Protein AF-K1UNX3-F1 (afdb_monomer)

Mean predicted aligned error: 9.43 Å

pLDDT: mean 84.85, std 17.64, range [31.11, 98.81]

Nearest PDB structures (foldseek):
  7ocq-assembly1_A  TM=3.294E-01  e=2.735E+00  Acinetobacter baumannii ATCC 19606 = CIP 70.34 = JCM 6841
  8t10-assembly1_D  TM=2.610E-01  e=7.889E+00  Rattus norvegicus

InterPro domains:
  IPR011990 Tetratricopeptide-like helical domain superfamily [SSF48452] (15-128)
  IPR012944 RagB/SusD domain [PF07980] (13-128)

Organism: NCBI:txid408170

Radius of gyration: 19.61 Å; Cα contacts (8 Å, |Δi|>4): 91; chains: 1; bounding box: 56×31×45 Å

Secondary structure (DSSP, 8-state):
-------S--TTSSSTTTT---SS---TTS----TT--TT--S-TT---PPPPSS-HHHHHHHHHHHHHHH----HHHHHHHHHHHHT-TTT-PPPHHHHT-SS--HHHHHHHHHHHHHHHTTTTT---

Solvent-accessible surface area (backbone atoms only — not comparable to full-atom values): 8469 Å² total; per-residue (Å²): 136,83,86,81,87,67,37,38,72,38,88,86,47,99,58,32,63,80,35,49,88,50,75,100,66,84,48,93,79,78,63,82,82,66,78,95,63,54,91,88,63,75,87,43,96,87,70,66,94,76,82,80,72,89,77,53,69,63,57,54,37,49,50,49,34,50,49,40,61,71,72,49,96,62,60,69,66,65,38,49,48,39,51,30,57,57,31,52,31,89,92,64,62,42,80,44,58,55,79,75,79,43,78,86,67,50,72,67,56,48,48,51,52,50,53,50,49,51,54,61,76,48,55,94,58,80,83,76,133

Structure (mmCIF, N/CA/C/O backbone):
data_AF-K1UNX3-F1
#
_entry.id   AF-K1UNX3-F1
#
loop_
_atom_site.group_PDB
_atom_site.id
_atom_site.type_symbol
_atom_site.label_atom_id
_atom_site.label_alt_id
_atom_site.label_comp_id
_atom_site.label_asym_id
_atom_site.label_entity_id
_atom_site.label_seq_id
_atom_site.pdbx_PDB_ins_code
_atom_site.Cartn_x
_atom_site.Cartn_y
_atom_site.Cartn_z
_atom_site.occupancy
_atom_site.B_iso_or_equiv
_atom_site.auth_seq_id
_atom_site.auth_comp_id
_atom_site.auth_asym_id
_atom_site.auth_atom_id
_atom_site.pdbx_PDB_model_num
ATOM 1 N N . MET A 1 1 ? 37.174 6.211 -0.436 1.00 38.25 1 MET A N 1
ATOM 2 C CA . MET A 1 1 ? 36.657 5.065 -1.210 1.00 38.25 1 MET A CA 1
ATOM 3 C C . MET A 1 1 ? 36.709 5.483 -2.674 1.00 38.25 1 MET A C 1
ATOM 5 O O . MET A 1 1 ? 36.066 6.463 -3.020 1.00 38.25 1 MET A O 1
ATOM 9 N N . LEU A 1 2 ? 37.606 4.891 -3.469 1.00 31.11 2 LEU A N 1
ATOM 10 C CA . LEU A 1 2 ? 37.847 5.291 -4.861 1.00 31.11 2 LEU A CA 1
ATOM 11 C C . LEU A 1 2 ? 36.915 4.490 -5.776 1.00 31.11 2 LEU A C 1
ATOM 13 O O . LEU A 1 2 ? 36.903 3.264 -5.727 1.00 31.11 2 LEU A O 1
ATOM 17 N N . TRP A 1 3 ? 36.121 5.200 -6.568 1.00 41.12 3 TRP A N 1
ATOM 18 C CA . TRP A 1 3 ? 35.217 4.648 -7.575 1.00 41.12 3 TRP A CA 1
ATOM 19 C C . TRP A 1 3 ? 36.025 3.971 -8.698 1.00 41.12 3 TRP A C 1
ATOM 21 O O . TRP A 1 3 ? 36.951 4.579 -9.232 1.00 41.12 3 TRP A O 1
ATOM 31 N N . ASN A 1 4 ? 35.715 2.713 -9.037 1.00 44.12 4 ASN A N 1
ATOM 32 C CA . ASN A 1 4 ? 36.520 1.870 -9.941 1.00 44.12 4 ASN A CA 1
ATOM 33 C C . ASN A 1 4 ? 35.925 1.684 -11.354 1.00 44.12 4 ASN A C 1
ATOM 35 O O . ASN A 1 4 ? 36.433 0.869 -12.122 1.00 44.12 4 ASN A O 1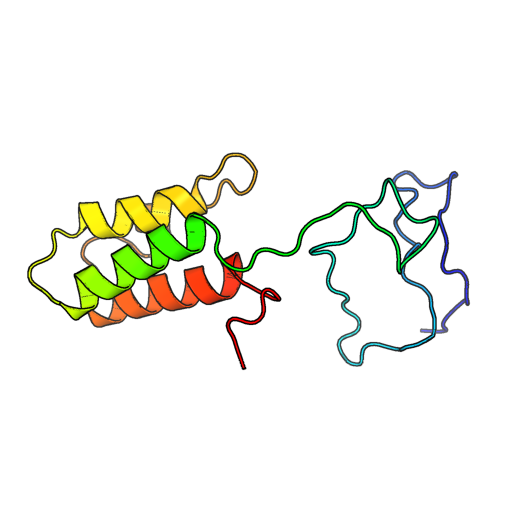
ATOM 39 N N . GLY A 1 5 ? 34.867 2.419 -11.705 1.00 45.25 5 GLY A N 1
ATOM 40 C CA . GLY A 1 5 ? 34.369 2.527 -13.080 1.00 45.25 5 GLY A CA 1
ATOM 41 C C . GLY A 1 5 ? 33.827 1.258 -13.735 1.00 45.25 5 GLY A C 1
ATOM 42 O O . GLY A 1 5 ? 33.623 1.263 -14.945 1.00 45.25 5 GLY A O 1
ATOM 43 N N . LYS A 1 6 ? 33.567 0.185 -12.982 1.00 48.44 6 LYS A N 1
ATOM 44 C CA . LYS A 1 6 ? 32.956 -1.035 -13.526 1.00 48.44 6 LYS A CA 1
ATOM 45 C C . LYS A 1 6 ? 31.507 -1.160 -13.073 1.00 48.44 6 LYS A C 1
ATOM 47 O O . LYS A 1 6 ? 31.198 -1.926 -12.169 1.00 48.44 6 LYS A O 1
ATOM 52 N N . GLY A 1 7 ? 30.639 -0.382 -13.713 1.00 55.53 7 GLY A N 1
ATOM 53 C CA . GLY A 1 7 ? 29.240 -0.770 -13.853 1.00 55.53 7 GLY A CA 1
ATOM 54 C C . GLY A 1 7 ? 29.127 -1.916 -14.864 1.00 55.53 7 GLY A C 1
ATOM 55 O O . GLY A 1 7 ? 29.778 -1.856 -15.907 1.00 55.53 7 GLY A O 1
ATOM 56 N N . GLY A 1 8 ? 28.355 -2.961 -14.566 1.00 53.84 8 GLY A N 1
ATOM 57 C 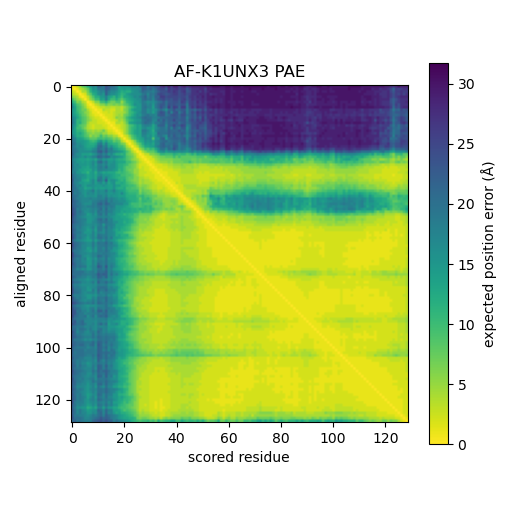CA . GLY A 1 8 ? 28.094 -4.076 -15.486 1.00 53.84 8 GLY A CA 1
ATOM 58 C C . GLY A 1 8 ? 27.751 -5.400 -14.797 1.00 53.84 8 GLY A C 1
ATOM 59 O O . GLY A 1 8 ? 27.942 -5.556 -13.592 1.00 53.84 8 GLY A O 1
ATOM 60 N N . ILE A 1 9 ? 27.232 -6.355 -15.577 1.00 56.81 9 ILE A N 1
ATOM 61 C CA . ILE A 1 9 ? 26.947 -7.724 -15.122 1.00 56.81 9 ILE A CA 1
ATOM 62 C C . ILE A 1 9 ? 28.277 -8.469 -14.936 1.00 56.81 9 ILE A C 1
ATOM 64 O O . ILE A 1 9 ? 29.054 -8.600 -15.882 1.00 56.81 9 ILE A O 1
ATOM 68 N N . ASP A 1 10 ? 28.530 -8.972 -13.728 1.00 65.50 10 ASP A N 1
ATOM 69 C CA . ASP A 1 10 ? 29.684 -9.817 -13.410 1.00 65.50 10 ASP A CA 1
ATOM 70 C C . ASP A 1 10 ? 29.261 -11.287 -13.399 1.00 65.50 10 ASP A C 1
ATOM 72 O O . ASP A 1 10 ? 28.860 -11.836 -12.376 1.00 65.50 10 ASP A O 1
ATOM 76 N N . THR A 1 11 ? 29.378 -11.959 -14.541 1.00 70.44 11 THR A N 1
ATOM 77 C CA . THR A 1 11 ? 28.987 -13.371 -14.686 1.00 70.44 11 THR A CA 1
ATOM 78 C C . THR A 1 11 ? 29.841 -14.346 -13.866 1.00 70.44 11 THR A C 1
ATOM 80 O O . THR A 1 11 ? 29.577 -15.546 -13.895 1.00 70.44 11 THR A O 1
ATOM 83 N N . SER A 1 12 ? 30.877 -13.866 -13.169 1.00 67.62 12 SER A N 1
ATOM 84 C CA . SER A 1 12 ? 31.722 -14.670 -12.280 1.00 67.62 12 SER A CA 1
ATOM 85 C C . SER A 1 12 ? 31.351 -14.547 -10.796 1.00 67.62 12 SER A C 1
ATOM 87 O O . SER A 1 12 ? 31.841 -15.328 -9.979 1.00 67.62 12 SER A O 1
ATOM 89 N N . ALA A 1 13 ? 30.468 -13.607 -10.438 1.00 67.50 13 ALA A N 1
ATOM 90 C CA . ALA A 1 13 ? 29.998 -13.405 -9.072 1.00 67.50 13 ALA A CA 1
ATOM 91 C C . ALA A 1 13 ? 28.802 -14.311 -8.731 1.00 67.50 13 ALA A C 1
ATOM 93 O O . ALA A 1 13 ? 27.989 -14.660 -9.584 1.00 67.50 13 ALA A O 1
ATOM 94 N N . SER A 1 14 ? 28.649 -14.640 -7.444 1.00 72.75 14 SER A N 1
ATOM 95 C CA . SER A 1 14 ? 27.489 -15.389 -6.932 1.00 72.75 14 SER A CA 1
ATOM 96 C C . SER A 1 14 ? 26.159 -14.662 -7.158 1.00 72.75 14 SER A C 1
ATOM 98 O O . SER A 1 14 ? 25.128 -15.307 -7.325 1.00 72.75 14 SER A O 1
ATOM 100 N N . ASN A 1 15 ? 26.190 -13.326 -7.196 1.00 65.25 15 ASN A N 1
ATOM 101 C CA . ASN A 1 15 ? 25.118 -12.493 -7.723 1.00 65.25 15 ASN A CA 1
ATOM 102 C C . ASN A 1 15 ? 25.675 -11.653 -8.886 1.00 65.25 15 ASN A C 1
ATOM 104 O O . ASN A 1 15 ? 26.359 -10.655 -8.635 1.00 65.25 15 ASN A O 1
ATOM 108 N N . PRO A 1 16 ? 25.370 -12.012 -10.143 1.00 62.28 16 PRO A N 1
ATOM 109 C CA . PRO A 1 16 ? 25.947 -11.352 -11.306 1.00 62.28 16 PRO A CA 1
ATOM 110 C C . PRO A 1 16 ? 25.443 -9.920 -11.514 1.00 62.28 16 PRO A C 1
ATOM 112 O O . PRO A 1 16 ? 26.017 -9.175 -12.305 1.00 62.28 16 PRO A O 1
ATOM 115 N N . TYR A 1 17 ? 24.421 -9.498 -10.765 1.00 60.94 17 TYR A N 1
ATOM 116 C CA . TYR A 1 17 ? 23.852 -8.155 -10.835 1.00 60.94 17 TYR A CA 1
ATOM 117 C C . TYR A 1 17 ? 24.444 -7.172 -9.813 1.00 60.94 17 TYR A C 1
ATOM 119 O O . TYR A 1 17 ? 24.088 -5.994 -9.821 1.00 60.94 17 TYR A O 1
ATOM 127 N N . ALA A 1 18 ? 25.366 -7.616 -8.948 1.00 61.53 18 ALA A N 1
ATOM 128 C CA . ALA A 1 18 ? 25.891 -6.814 -7.837 1.00 61.53 18 ALA A CA 1
ATOM 129 C C . ALA A 1 18 ? 26.559 -5.490 -8.266 1.00 61.53 18 ALA A C 1
ATOM 131 O O . ALA A 1 18 ? 26.579 -4.536 -7.492 1.00 61.53 18 ALA A O 1
ATOM 132 N N . ASN A 1 19 ? 27.068 -5.418 -9.500 1.00 56.75 19 ASN A N 1
ATOM 133 C CA . ASN A 1 19 ? 27.795 -4.262 -10.033 1.00 56.75 19 ASN A CA 1
ATOM 134 C C . ASN A 1 19 ? 27.049 -3.544 -11.172 1.00 56.75 19 ASN A C 1
ATOM 136 O O . ASN A 1 19 ? 27.614 -2.667 -11.816 1.00 56.75 19 ASN A O 1
ATOM 140 N N . VAL A 1 20 ? 25.784 -3.878 -11.450 1.00 55.81 20 VAL A N 1
ATOM 141 C CA . VAL A 1 20 ? 25.057 -3.361 -12.630 1.00 55.81 20 VAL A CA 1
ATOM 142 C C . VAL A 1 20 ? 24.762 -1.855 -12.541 1.00 55.81 20 VAL A C 1
ATOM 144 O O . VAL A 1 20 ? 24.624 -1.191 -13.563 1.00 55.81 20 VAL A O 1
ATOM 147 N N . TYR A 1 21 ? 24.785 -1.266 -11.344 1.00 54.59 21 TYR A N 1
ATOM 148 C CA . TYR A 1 21 ? 24.375 0.125 -11.099 1.00 54.59 21 TYR A CA 1
ATOM 149 C C . TYR A 1 21 ? 25.515 1.159 -11.106 1.00 54.59 21 TYR A C 1
ATOM 151 O O . TYR A 1 21 ? 25.564 2.056 -10.266 1.00 54.59 21 TYR A O 1
ATOM 159 N N . GLY A 1 22 ? 26.443 1.062 -12.062 1.00 52.78 22 GLY A N 1
ATOM 160 C CA . GLY A 1 22 ? 27.540 2.025 -12.224 1.00 52.78 22 GLY A CA 1
ATOM 161 C C . GLY A 1 22 ? 27.443 2.854 -13.508 1.00 52.78 22 GLY A C 1
ATOM 162 O O . GLY A 1 22 ? 28.137 2.533 -14.467 1.00 52.78 22 GLY A O 1
ATOM 163 N N . GLY A 1 23 ? 26.645 3.936 -13.535 1.00 51.38 23 GLY A N 1
ATOM 164 C CA . GLY A 1 23 ? 26.557 4.830 -14.706 1.00 51.38 23 GLY A CA 1
ATOM 165 C C . GLY A 1 23 ? 26.001 6.254 -14.477 1.00 51.38 23 GLY A C 1
ATOM 166 O O . GLY A 1 23 ? 24.849 6.432 -14.105 1.00 51.38 23 GLY A O 1
ATOM 167 N N . ALA A 1 24 ? 26.855 7.251 -14.766 1.00 45.72 24 ALA A N 1
ATOM 168 C CA . ALA A 1 24 ? 26.673 8.668 -15.167 1.00 45.72 24 ALA A CA 1
ATOM 169 C C . ALA A 1 24 ? 25.813 9.692 -14.384 1.00 45.72 24 ALA A C 1
ATOM 171 O O . ALA A 1 24 ? 25.982 10.885 -14.632 1.00 45.72 24 ALA A O 1
ATOM 172 N N . ALA A 1 25 ? 24.985 9.317 -13.413 1.00 51.50 25 ALA A N 1
ATOM 173 C CA . ALA A 1 25 ? 24.377 10.289 -12.495 1.00 51.50 25 ALA A CA 1
ATOM 174 C C . ALA A 1 25 ? 24.530 9.783 -11.065 1.00 51.50 25 ALA A C 1
ATOM 176 O O . ALA A 1 25 ? 23.830 8.862 -10.643 1.00 51.50 25 ALA A O 1
ATOM 177 N N . ALA A 1 26 ? 25.488 10.348 -10.326 1.00 53.97 26 ALA A N 1
ATOM 178 C CA . ALA A 1 26 ? 25.640 10.033 -8.915 1.00 53.97 26 ALA A CA 1
ATOM 179 C C . ALA A 1 26 ? 24.364 10.471 -8.188 1.00 53.97 26 ALA A C 1
ATOM 181 O O . ALA A 1 26 ? 24.099 11.664 -8.038 1.00 53.97 26 ALA A O 1
ATOM 182 N N . SER A 1 27 ? 23.562 9.502 -7.753 1.00 59.69 27 SER A N 1
ATOM 183 C CA . SER A 1 27 ? 22.504 9.768 -6.789 1.00 59.69 27 SER A CA 1
ATOM 184 C C . SER A 1 27 ? 23.171 10.274 -5.509 1.00 59.69 27 SER A C 1
ATOM 186 O O . SER A 1 27 ? 24.013 9.574 -4.944 1.00 59.69 27 SER A O 1
ATOM 188 N N . LEU A 1 28 ? 22.831 11.484 -5.047 1.00 62.41 28 LEU A N 1
ATOM 189 C CA . LEU A 1 28 ? 23.374 12.034 -3.793 1.00 62.41 28 LEU A CA 1
ATOM 190 C C . LEU A 1 28 ? 23.091 11.112 -2.600 1.00 62.41 28 LEU A C 1
ATOM 192 O O . LEU A 1 28 ? 23.868 11.075 -1.651 1.00 62.41 28 LEU A O 1
ATOM 196 N N . SER A 1 29 ? 21.996 10.352 -2.659 1.00 76.19 29 SER A N 1
ATOM 197 C CA . SER A 1 29 ? 21.621 9.388 -1.627 1.00 76.19 29 SER A CA 1
ATOM 198 C C . SER A 1 29 ? 22.352 8.053 -1.748 1.00 76.19 29 SER A C 1
ATOM 200 O O . SER A 1 29 ? 22.186 7.203 -0.879 1.00 76.19 29 SER A O 1
ATOM 202 N N . THR A 1 30 ? 23.145 7.837 -2.804 1.00 77.00 30 THR A N 1
ATOM 203 C CA . THR A 1 30 ? 23.822 6.568 -3.138 1.00 77.00 30 THR A CA 1
ATOM 204 C C . THR A 1 30 ? 22.890 5.370 -3.359 1.00 77.00 30 THR A C 1
ATOM 206 O O . THR A 1 30 ? 23.365 4.264 -3.601 1.00 77.00 30 THR A O 1
ATOM 209 N N . VAL A 1 31 ? 21.571 5.585 -3.331 1.00 77.38 31 VAL A N 1
ATOM 210 C CA . VAL A 1 31 ? 20.550 4.567 -3.595 1.00 77.38 31 VAL A CA 1
ATOM 211 C C . VAL A 1 31 ? 19.823 4.862 -4.904 1.00 77.38 31 VAL A C 1
ATOM 213 O O . VAL A 1 31 ? 19.659 6.023 -5.294 1.00 77.38 31 VAL A O 1
ATOM 216 N N . TYR A 1 32 ? 19.380 3.792 -5.561 1.00 79.69 32 TYR A N 1
ATOM 217 C CA . TYR A 1 32 ? 18.601 3.819 -6.796 1.00 79.69 32 TYR A CA 1
ATOM 218 C C . TYR A 1 32 ? 17.270 3.092 -6.591 1.00 79.69 32 TYR A C 1
ATOM 220 O O . TYR A 1 32 ? 17.146 2.224 -5.727 1.00 79.69 32 TYR A O 1
ATOM 228 N N . VAL A 1 33 ? 16.270 3.458 -7.390 1.00 85.88 33 VAL A N 1
ATOM 229 C CA . VAL A 1 33 ? 14.947 2.827 -7.372 1.00 85.88 33 VAL A CA 1
ATOM 230 C C . VAL A 1 33 ? 14.982 1.590 -8.265 1.00 85.88 33 VAL A C 1
ATOM 232 O O . VAL A 1 33 ? 15.280 1.697 -9.448 1.00 85.88 33 VAL A O 1
ATOM 235 N N . TYR A 1 34 ? 14.673 0.425 -7.694 1.00 85.62 34 TYR A N 1
ATOM 236 C CA . TYR A 1 34 ? 14.565 -0.844 -8.432 1.00 85.62 34 TYR A CA 1
ATOM 237 C C . TYR A 1 34 ? 13.142 -1.105 -8.960 1.00 85.62 34 TYR A C 1
ATOM 239 O O . TYR A 1 34 ? 12.901 -2.013 -9.747 1.00 85.62 34 TYR A O 1
ATOM 247 N N . LYS A 1 35 ? 12.163 -0.310 -8.521 1.00 88.38 35 LYS A N 1
ATOM 248 C CA . LYS A 1 35 ? 10.774 -0.407 -8.974 1.00 88.38 35 LYS A CA 1
ATOM 249 C C . LYS A 1 35 ? 10.671 -0.021 -10.453 1.00 88.38 35 LYS A C 1
ATOM 251 O O . LYS A 1 35 ? 11.293 0.954 -10.861 1.00 88.38 35 LYS A O 1
ATOM 256 N N . TYR A 1 36 ? 9.876 -0.776 -11.215 1.00 86.81 36 TYR A N 1
ATOM 257 C CA . TYR A 1 36 ? 9.737 -0.683 -12.681 1.00 86.81 36 TYR A CA 1
ATOM 258 C C . TYR A 1 36 ? 10.987 -1.061 -13.493 1.00 86.81 36 TYR A C 1
ATOM 260 O O . TYR A 1 36 ? 11.007 -0.858 -14.702 1.00 86.81 36 TYR A O 1
ATOM 268 N N . PHE A 1 37 ? 12.013 -1.637 -12.861 1.00 84.19 37 PHE A N 1
ATOM 269 C CA . PHE A 1 37 ? 13.150 -2.209 -13.574 1.00 84.19 37 PHE A CA 1
ATOM 270 C C . PHE A 1 37 ? 12.911 -3.694 -13.863 1.00 84.19 37 PHE A C 1
ATOM 272 O O . PHE A 1 37 ? 12.687 -4.473 -12.936 1.00 84.19 37 PHE A O 1
ATOM 279 N N . ASP A 1 38 ? 13.009 -4.085 -15.133 1.00 81.81 38 ASP A N 1
ATOM 280 C CA . ASP A 1 38 ? 13.023 -5.486 -15.549 1.00 81.81 38 ASP A CA 1
ATOM 281 C C . ASP A 1 38 ? 14.474 -5.936 -15.817 1.00 81.81 38 ASP A C 1
ATOM 283 O O . ASP A 1 38 ? 15.091 -5.494 -16.789 1.00 81.81 38 ASP A O 1
ATOM 287 N N . PRO A 1 39 ? 15.054 -6.820 -14.982 1.00 78.62 39 PRO A N 1
ATOM 288 C CA . PRO A 1 39 ? 16.414 -7.311 -15.188 1.00 78.62 39 PRO A CA 1
ATOM 289 C C . PRO A 1 39 ? 16.562 -8.229 -16.412 1.00 78.62 39 PRO A C 1
ATOM 291 O O . PRO A 1 39 ? 17.695 -8.519 -16.807 1.00 78.62 39 PRO A O 1
ATOM 294 N N . THR A 1 40 ? 15.460 -8.721 -16.986 1.00 81.56 40 THR A N 1
ATOM 295 C CA . THR A 1 40 ? 15.468 -9.626 -18.144 1.00 81.56 40 THR A CA 1
ATOM 296 C C . THR A 1 40 ? 15.449 -8.891 -19.483 1.00 81.56 40 THR A C 1
ATOM 298 O O . THR A 1 40 ? 15.939 -9.441 -20.470 1.00 81.56 40 THR A O 1
ATOM 301 N N . ASP A 1 41 ? 15.005 -7.630 -19.504 1.00 77.19 41 ASP A N 1
ATOM 302 C CA . ASP A 1 41 ? 15.023 -6.761 -20.683 1.00 77.19 41 ASP A CA 1
ATOM 303 C C . ASP A 1 41 ? 15.768 -5.449 -20.404 1.00 77.19 41 ASP A C 1
ATOM 305 O O . ASP A 1 41 ? 15.208 -4.415 -20.042 1.00 77.19 41 ASP A O 1
ATOM 309 N N . THR A 1 42 ? 17.087 -5.516 -20.584 1.00 79.31 42 THR A N 1
ATOM 310 C CA . THR A 1 42 ? 18.025 -4.401 -20.365 1.00 79.31 42 THR A CA 1
ATOM 311 C C . THR A 1 42 ? 18.584 -3.831 -21.669 1.00 79.31 42 THR A C 1
ATOM 313 O O . THR A 1 42 ? 19.502 -3.011 -21.656 1.00 79.31 42 THR A O 1
ATOM 316 N N . SER A 1 43 ? 18.056 -4.286 -22.809 1.00 77.75 43 SER A N 1
ATOM 317 C CA . SER A 1 43 ? 18.614 -3.997 -24.132 1.00 77.75 43 SER A CA 1
ATOM 318 C C . SER A 1 43 ? 18.301 -2.576 -24.614 1.00 77.75 43 SER A C 1
ATOM 320 O O . SER A 1 43 ? 19.134 -1.952 -25.277 1.00 77.75 43 SER A O 1
ATOM 322 N N . ASN A 1 44 ? 17.133 -2.046 -24.238 1.00 75.44 44 ASN A N 1
ATOM 323 C CA . ASN A 1 44 ? 16.687 -0.698 -24.558 1.00 75.44 44 ASN A CA 1
ATOM 324 C C . ASN A 1 44 ? 15.910 -0.091 -23.380 1.00 75.44 44 ASN A C 1
ATOM 326 O O . ASN A 1 44 ? 14.804 -0.509 -23.063 1.00 75.44 44 ASN A O 1
ATOM 330 N N . SER A 1 45 ? 16.454 0.956 -22.759 1.00 71.88 45 SER A N 1
ATOM 331 C CA . SER A 1 45 ? 15.811 1.636 -21.623 1.00 71.88 45 SER A CA 1
ATOM 332 C C . SER A 1 45 ? 14.556 2.442 -21.987 1.00 71.88 45 SER A C 1
ATOM 334 O O . SER A 1 45 ? 13.911 2.982 -21.093 1.00 71.88 45 SER A O 1
ATOM 336 N N . TRP A 1 46 ? 14.252 2.596 -23.277 1.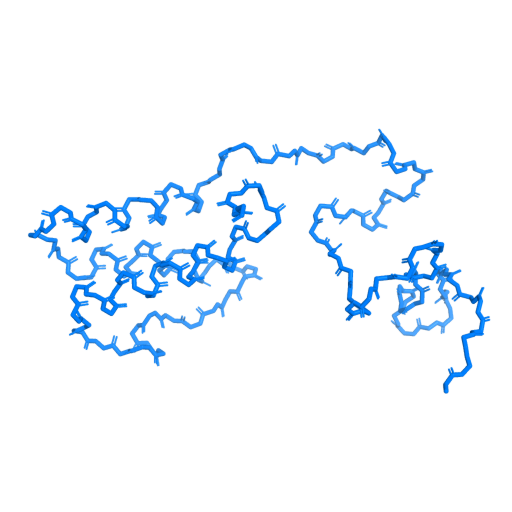00 71.31 46 TRP A N 1
ATOM 337 C CA .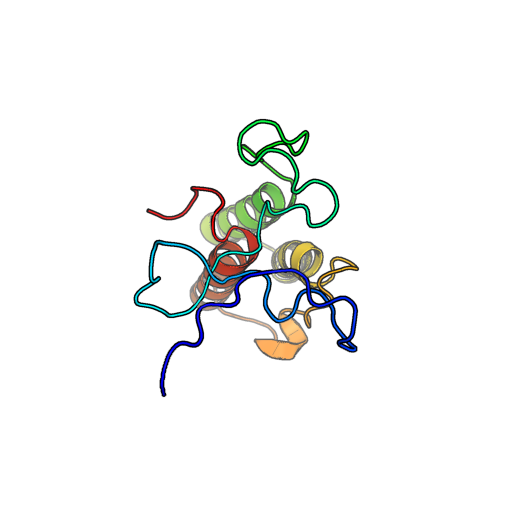 TRP A 1 46 ? 13.138 3.408 -23.783 1.00 71.31 46 TRP A CA 1
ATOM 338 C C . TRP A 1 46 ? 11.997 2.579 -24.372 1.00 71.31 46 TRP A C 1
ATOM 340 O O . TRP A 1 46 ? 10.981 3.149 -24.760 1.00 71.31 46 TRP A O 1
ATOM 350 N N . ASP A 1 47 ? 12.176 1.263 -24.466 1.00 75.19 47 ASP A N 1
ATOM 351 C CA . ASP A 1 47 ? 11.231 0.337 -25.084 1.00 75.19 47 ASP A CA 1
ATOM 352 C C . ASP A 1 47 ? 11.201 -0.943 -24.250 1.00 75.19 47 ASP A C 1
ATOM 354 O O . ASP A 1 47 ? 11.904 -1.906 -24.538 1.00 75.19 47 ASP A O 1
ATOM 358 N N . ASN A 1 48 ? 10.455 -0.884 -23.149 1.00 75.31 48 ASN A N 1
ATOM 359 C CA . ASN A 1 48 ? 10.212 -2.010 -22.259 1.00 75.31 48 ASN A CA 1
ATOM 360 C C . ASN A 1 48 ? 8.696 -2.242 -22.183 1.00 75.31 48 ASN A C 1
ATOM 362 O O . ASN A 1 48 ? 7.922 -1.285 -22.136 1.00 75.31 48 ASN A O 1
ATOM 366 N N . GLY A 1 49 ? 8.271 -3.507 -22.185 1.00 79.94 49 GLY A N 1
ATOM 367 C CA . GLY A 1 49 ? 6.853 -3.888 -22.199 1.00 79.94 49 GLY A CA 1
ATOM 368 C C . GLY A 1 49 ? 6.111 -3.720 -20.867 1.00 79.94 49 GLY A C 1
ATOM 369 O O . GLY A 1 49 ? 4.933 -4.063 -20.795 1.00 79.94 49 GLY A O 1
ATOM 370 N N . GLN A 1 50 ? 6.777 -3.249 -19.810 1.00 84.88 50 GLN A N 1
ATOM 371 C CA . GLN A 1 50 ? 6.176 -3.056 -18.495 1.00 84.88 50 GLN A CA 1
ATOM 372 C C . GLN A 1 50 ? 5.262 -1.820 -18.462 1.00 84.88 50 GLN A C 1
ATOM 374 O O . GLN A 1 50 ? 5.707 -0.686 -18.645 1.00 84.88 50 GLN A O 1
ATOM 379 N N . ASP A 1 51 ? 3.992 -2.038 -18.124 1.00 88.38 51 ASP A N 1
ATOM 380 C CA . ASP A 1 51 ? 3.026 -0.963 -17.907 1.00 88.38 51 ASP A CA 1
ATOM 381 C C . ASP A 1 51 ? 3.309 -0.159 -16.627 1.00 88.38 51 ASP A C 1
ATOM 383 O O . ASP A 1 51 ? 3.789 -0.674 -15.610 1.00 88.38 51 ASP A O 1
ATOM 387 N N . PHE A 1 52 ? 2.921 1.119 -16.649 1.00 88.50 52 PHE A N 1
ATOM 388 C CA . PHE A 1 52 ? 2.882 1.961 -15.458 1.00 88.50 52 PHE A CA 1
ATOM 389 C C . PHE A 1 52 ? 1.471 1.990 -14.865 1.00 88.50 52 PHE A C 1
ATOM 391 O O . PHE A 1 52 ? 0.492 2.290 -15.552 1.00 88.50 52 PHE A O 1
ATOM 398 N N . TYR A 1 53 ? 1.358 1.714 -13.567 1.00 91.69 53 TYR A N 1
ATOM 399 C CA . TYR A 1 53 ? 0.070 1.726 -12.881 1.00 91.69 53 TYR A CA 1
ATOM 400 C C . TYR A 1 53 ? -0.428 3.157 -12.673 1.00 91.69 53 TYR A C 1
ATOM 402 O O . TYR A 1 53 ? 0.221 3.956 -12.006 1.00 91.69 53 TYR A O 1
ATOM 410 N N . VAL A 1 54 ? -1.611 3.464 -13.209 1.00 93.56 54 VAL A N 1
ATOM 411 C CA . VAL A 1 54 ? -2.347 4.693 -12.860 1.00 93.56 54 VAL A CA 1
ATOM 412 C C . VAL A 1 54 ? -3.210 4.466 -11.620 1.00 93.56 54 VAL A C 1
ATOM 414 O O . VAL A 1 54 ? -3.291 5.331 -10.760 1.00 93.56 54 VAL A O 1
ATOM 417 N N . VAL A 1 55 ? -3.844 3.294 -11.534 1.00 95.44 55 VAL A N 1
ATOM 418 C CA . VAL A 1 55 ? -4.580 2.811 -10.361 1.00 95.44 55 VAL A CA 1
ATOM 419 C C . VAL A 1 55 ? -4.305 1.323 -10.237 1.00 95.44 55 VAL A C 1
ATOM 421 O O . VAL A 1 55 ? -4.347 0.592 -11.230 1.00 95.44 55 VAL A O 1
ATOM 424 N N . ARG A 1 56 ? -4.066 0.855 -9.015 1.00 96.50 56 ARG A N 1
ATOM 425 C CA . ARG A 1 56 ? -3.935 -0.575 -8.720 1.00 96.50 56 ARG A CA 1
ATOM 426 C C . ARG A 1 56 ? -4.652 -0.936 -7.434 1.00 96.50 56 ARG A C 1
ATOM 428 O O . ARG A 1 56 ? -4.891 -0.093 -6.576 1.00 96.50 56 ARG A O 1
ATOM 435 N N . TYR A 1 57 ? -4.987 -2.211 -7.290 1.00 97.94 57 TYR A N 1
ATOM 436 C CA . TYR A 1 57 ? -5.929 -2.650 -6.265 1.00 97.94 57 TYR A CA 1
ATOM 437 C C . TYR A 1 57 ? -5.493 -2.336 -4.823 1.00 97.94 57 TYR A C 1
ATOM 439 O O . TYR A 1 57 ? -6.329 -1.935 -4.020 1.00 97.94 57 TYR A O 1
ATOM 447 N N . ALA A 1 58 ? -4.194 -2.393 -4.503 1.00 98.19 58 ALA A N 1
ATOM 448 C CA . ALA A 1 58 ? -3.718 -2.005 -3.170 1.00 98.19 58 ALA A CA 1
ATOM 449 C C . ALA A 1 58 ? -4.041 -0.540 -2.826 1.00 98.19 58 ALA A C 1
ATOM 451 O O . ALA A 1 58 ? -4.378 -0.234 -1.687 1.00 98.19 58 ALA A O 1
ATOM 452 N N . GLU A 1 59 ? -4.004 0.370 -3.806 1.00 98.00 59 GLU A N 1
ATOM 453 C CA . GLU A 1 59 ? -4.424 1.755 -3.592 1.00 98.00 59 GLU A CA 1
ATOM 454 C C . GLU A 1 59 ? -5.914 1.827 -3.249 1.00 98.00 59 GLU A C 1
ATOM 456 O O . GLU A 1 59 ? -6.295 2.567 -2.345 1.00 98.00 59 GLU A O 1
ATOM 461 N N . VAL A 1 60 ? -6.754 1.041 -3.930 1.00 98.50 60 VAL A N 1
ATOM 462 C CA . VAL A 1 60 ? -8.200 0.979 -3.670 1.00 98.50 60 VAL A CA 1
ATOM 463 C C . VAL A 1 60 ? -8.470 0.500 -2.245 1.00 98.50 60 VAL A C 1
ATOM 465 O O . VAL A 1 60 ? -9.248 1.136 -1.535 1.00 98.50 60 VAL A O 1
ATOM 468 N N . LEU A 1 61 ? -7.793 -0.565 -1.808 1.00 98.75 61 LEU A N 1
ATOM 469 C CA . LEU A 1 61 ? -7.904 -1.102 -0.449 1.00 98.75 61 LEU A CA 1
ATOM 470 C C . LEU A 1 61 ? -7.518 -0.060 0.604 1.00 98.75 61 LEU A C 1
ATOM 472 O O . LEU A 1 61 ? -8.287 0.212 1.527 1.00 98.75 61 LEU A O 1
ATOM 476 N N . LEU A 1 62 ? -6.359 0.582 0.437 1.00 98.69 62 LEU A N 1
ATOM 477 C CA . LEU A 1 62 ? -5.874 1.580 1.389 1.00 98.69 62 LEU A CA 1
ATOM 478 C C . LEU A 1 62 ? -6.718 2.864 1.368 1.00 98.69 62 LEU A C 1
ATOM 480 O O . LEU A 1 62 ? -6.902 3.491 2.408 1.00 98.69 62 LEU A O 1
ATOM 484 N N . SER A 1 63 ? -7.255 3.257 0.209 1.00 98.44 63 SER A N 1
ATOM 485 C CA . SER A 1 63 ? -8.184 4.391 0.085 1.00 98.44 63 SER A CA 1
ATOM 486 C C . SER A 1 63 ? -9.523 4.092 0.761 1.00 98.44 63 SER A C 1
ATOM 488 O O . SER A 1 63 ? -10.086 4.964 1.423 1.00 98.44 63 SER A O 1
ATOM 490 N N . LEU A 1 64 ? -10.029 2.861 0.633 1.00 98.69 64 LEU A N 1
ATOM 491 C CA . LEU A 1 64 ? -11.238 2.421 1.326 1.00 98.69 64 LEU A CA 1
ATOM 492 C C . LEU A 1 64 ? -11.025 2.412 2.844 1.00 98.69 64 LEU A C 1
ATOM 494 O O . LEU A 1 64 ? -11.852 2.969 3.566 1.00 98.69 64 LEU A O 1
ATOM 498 N N . ALA A 1 65 ? -9.905 1.857 3.314 1.00 98.62 65 ALA A N 1
ATOM 499 C CA . ALA A 1 65 ? -9.536 1.860 4.727 1.00 98.62 65 ALA A CA 1
ATOM 500 C C . ALA A 1 65 ? -9.488 3.294 5.288 1.00 98.62 65 ALA A C 1
ATOM 502 O O . ALA A 1 65 ? -10.144 3.591 6.288 1.00 98.62 65 ALA A O 1
ATOM 503 N N . GLU A 1 66 ? -8.793 4.212 4.606 1.00 98.62 66 GLU A N 1
ATOM 504 C CA . GLU A 1 66 ? -8.714 5.620 5.013 1.00 98.62 66 GLU A CA 1
ATOM 505 C C . GLU A 1 66 ? -10.102 6.280 5.054 1.00 98.62 66 GLU A C 1
ATOM 507 O O . GLU A 1 66 ? -10.458 6.932 6.040 1.00 98.62 66 GLU A O 1
ATOM 512 N N . ALA A 1 67 ? -10.921 6.070 4.019 1.00 98.62 67 ALA A N 1
ATOM 513 C CA . ALA A 1 67 ? -12.264 6.635 3.934 1.00 98.62 67 ALA A CA 1
ATOM 514 C C . ALA A 1 67 ? -13.196 6.113 5.041 1.00 98.62 67 ALA A C 1
ATOM 516 O O . ALA A 1 67 ? -13.967 6.895 5.606 1.00 98.62 67 ALA A O 1
ATOM 517 N N . MET A 1 68 ? -13.120 4.823 5.385 1.00 98.44 68 MET A N 1
ATOM 518 C CA . MET A 1 68 ? -13.887 4.228 6.486 1.00 98.44 68 MET A CA 1
ATOM 519 C C . MET A 1 68 ? -13.543 4.891 7.822 1.00 98.44 68 MET A C 1
ATOM 521 O O . MET A 1 68 ? -14.443 5.303 8.560 1.00 98.44 68 MET A O 1
ATOM 525 N N . VAL A 1 69 ? -12.248 5.058 8.101 1.00 98.44 69 VAL A N 1
ATOM 526 C CA . VAL A 1 69 ? -11.774 5.679 9.344 1.00 98.44 69 VAL A CA 1
ATOM 527 C C . VAL A 1 69 ? -12.155 7.158 9.411 1.00 98.44 69 VAL A C 1
ATOM 529 O O . VAL A 1 69 ? -12.638 7.640 10.442 1.00 98.44 69 VAL A O 1
ATOM 532 N N . GLN A 1 70 ? -12.007 7.883 8.300 1.00 98.31 70 GLN A N 1
ATOM 533 C CA . GLN A 1 70 ? -12.389 9.292 8.207 1.00 98.31 70 GLN A CA 1
ATOM 534 C C . GLN A 1 70 ? -13.890 9.496 8.428 1.00 98.31 70 GLN A C 1
ATOM 536 O O . GLN A 1 70 ? -14.268 10.346 9.242 1.00 98.31 70 GLN A O 1
ATOM 541 N N . LYS A 1 71 ? -14.729 8.686 7.765 1.00 98.06 71 LYS A N 1
ATOM 542 C CA . LYS A 1 71 ? -16.194 8.717 7.888 1.00 98.06 71 LYS A CA 1
ATOM 543 C C . LYS A 1 71 ? -16.664 8.453 9.323 1.00 98.06 71 LYS A C 1
ATOM 545 O O . LYS A 1 71 ? -17.645 9.055 9.754 1.00 98.06 71 LYS A O 1
ATOM 550 N N .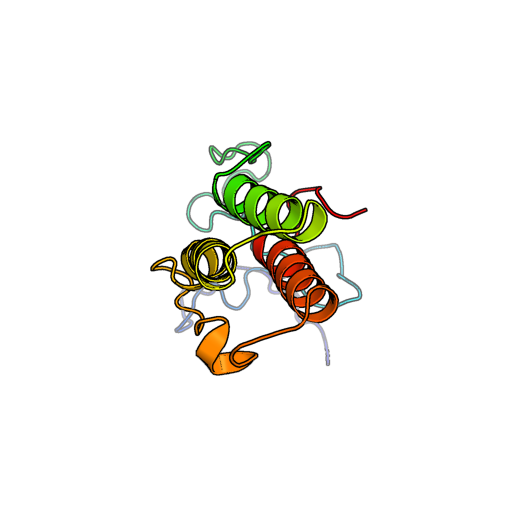 GLY A 1 72 ? -15.962 7.591 10.060 1.00 95.56 72 GLY A N 1
ATOM 551 C CA . GLY A 1 72 ? -16.352 7.169 11.405 1.00 95.56 72 GLY A CA 1
ATOM 552 C C . GLY A 1 72 ? -17.439 6.086 11.404 1.00 95.56 72 GLY A C 1
ATOM 553 O O . GLY A 1 72 ? -18.008 5.749 10.365 1.00 95.56 72 GLY A O 1
ATOM 554 N N . GLY A 1 73 ? -17.710 5.515 12.583 1.00 94.94 73 GLY A N 1
ATOM 555 C CA . GLY A 1 73 ? -18.667 4.408 12.739 1.00 94.94 73 GLY A CA 1
ATOM 556 C C . GLY A 1 73 ? -18.221 3.100 12.074 1.00 94.94 73 GLY A C 1
ATOM 557 O O . GLY A 1 73 ? -19.062 2.286 11.704 1.00 94.94 73 GLY A O 1
ATOM 558 N N . TYR A 1 74 ? -16.914 2.924 11.879 1.00 96.62 74 TYR A N 1
ATOM 559 C CA . TYR A 1 74 ? -16.317 1.736 11.277 1.00 9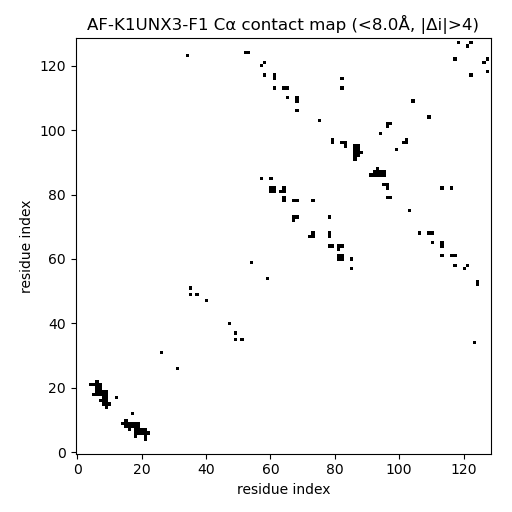6.62 74 TYR A CA 1
ATOM 560 C C . TYR A 1 74 ? -16.130 0.617 12.308 1.00 96.62 74 TYR A C 1
ATOM 562 O O . TYR A 1 74 ? -15.989 0.866 13.507 1.00 96.62 74 TYR A O 1
ATOM 570 N N . VAL A 1 75 ? -16.082 -0.623 11.824 1.00 97.62 75 VAL A N 1
ATOM 571 C CA . VAL A 1 75 ? -15.633 -1.776 12.608 1.00 97.62 75 VAL A CA 1
ATOM 572 C C . VAL A 1 75 ? -14.114 -1.869 12.476 1.00 97.62 75 VAL A C 1
ATOM 574 O O . VAL A 1 75 ? -13.588 -1.852 11.366 1.00 97.62 75 VAL A O 1
ATOM 577 N N . TYR A 1 76 ? -13.405 -1.946 13.605 1.00 97.50 76 TYR A N 1
ATOM 578 C CA . TYR A 1 76 ? -11.937 -1.951 13.637 1.00 97.50 76 TYR A CA 1
ATOM 579 C C . TYR A 1 76 ? -11.330 -3.055 12.757 1.00 97.50 76 TYR A C 1
ATOM 581 O O . TYR A 1 76 ? -10.462 -2.771 11.936 1.00 97.50 76 TYR A O 1
ATOM 589 N N . SER A 1 77 ? -11.840 -4.285 12.882 1.00 97.94 77 SER A N 1
ATOM 590 C CA . SER A 1 77 ? -11.346 -5.450 12.136 1.00 97.94 77 SER A CA 1
ATOM 591 C C . SER A 1 77 ? -11.525 -5.326 10.628 1.00 97.94 77 SER A C 1
ATOM 593 O O . SER A 1 77 ? -10.720 -5.863 9.879 1.00 97.94 77 SER A O 1
ATOM 595 N N . ASP A 1 78 ? -12.561 -4.621 10.170 1.00 98.31 78 ASP A N 1
ATOM 596 C CA . ASP A 1 78 ? -12.795 -4.443 8.735 1.00 98.31 78 ASP A CA 1
ATOM 597 C C . ASP A 1 78 ? -11.723 -3.527 8.137 1.00 98.31 78 ASP A C 1
ATOM 599 O O . ASP A 1 78 ? -11.243 -3.762 7.031 1.00 98.31 78 ASP A O 1
ATOM 603 N N . VAL A 1 79 ? -11.300 -2.503 8.887 1.00 98.44 79 VAL A N 1
ATOM 604 C CA . VAL A 1 79 ? -10.229 -1.598 8.457 1.00 98.44 79 VAL A CA 1
ATOM 605 C C . VAL A 1 79 ? -8.879 -2.309 8.470 1.00 98.44 79 VAL A C 1
ATOM 607 O O . VAL A 1 79 ? -8.145 -2.233 7.484 1.00 98.44 79 VAL A O 1
ATOM 610 N N . THR A 1 80 ? -8.539 -3.008 9.558 1.00 98.44 80 THR A N 1
ATOM 611 C CA . THR A 1 80 ? -7.247 -3.703 9.637 1.00 98.44 80 THR A CA 1
ATOM 612 C C . THR A 1 80 ? -7.161 -4.861 8.651 1.00 98.44 80 THR A C 1
ATOM 614 O O . THR A 1 80 ? -6.091 -5.073 8.092 1.00 98.44 80 THR A O 1
ATOM 617 N N . ALA A 1 81 ? -8.270 -5.535 8.323 1.00 98.69 81 ALA A N 1
ATOM 618 C CA . ALA A 1 81 ? -8.302 -6.557 7.276 1.00 98.69 81 ALA A CA 1
ATOM 619 C C . ALA A 1 81 ? -7.891 -6.011 5.896 1.00 98.69 81 ALA A C 1
ATOM 621 O O . ALA A 1 81 ? -7.093 -6.649 5.214 1.00 98.69 81 ALA A O 1
ATOM 622 N N . LEU A 1 82 ? -8.361 -4.817 5.511 1.00 98.81 82 LEU A N 1
ATOM 623 C CA . LEU A 1 82 ? -7.978 -4.178 4.240 1.00 98.81 82 LEU A CA 1
ATOM 624 C C . LEU A 1 82 ? -6.479 -3.845 4.188 1.00 98.81 82 LEU A C 1
ATOM 626 O O . LEU A 1 82 ? -5.832 -4.035 3.160 1.00 98.81 82 LEU A O 1
ATOM 630 N N . VAL A 1 83 ? -5.915 -3.360 5.299 1.00 98.69 83 VAL A N 1
ATOM 631 C CA . VAL A 1 83 ? -4.471 -3.084 5.412 1.00 98.69 83 VAL A CA 1
ATOM 632 C C . VAL A 1 83 ? -3.673 -4.391 5.390 1.00 98.69 83 VAL A C 1
ATOM 634 O O . VAL A 1 83 ? -2.658 -4.497 4.701 1.00 98.69 83 VAL A O 1
ATOM 637 N N . ASN A 1 84 ? -4.153 -5.409 6.101 1.00 98.69 84 ASN A N 1
ATOM 638 C CA . ASN A 1 84 ? -3.510 -6.713 6.184 1.00 98.69 84 ASN A CA 1
ATOM 639 C C . ASN A 1 84 ? -3.525 -7.451 4.841 1.00 98.69 84 ASN A C 1
ATOM 641 O O . ASN A 1 84 ? -2.571 -8.165 4.561 1.00 98.69 84 ASN A O 1
ATOM 645 N N . GLU A 1 85 ? -4.523 -7.244 3.979 1.00 98.75 85 GLU A N 1
ATOM 646 C CA . GLU A 1 85 ? -4.521 -7.793 2.615 1.00 98.75 85 GLU A CA 1
ATOM 647 C C . GLU A 1 85 ? -3.338 -7.266 1.782 1.00 98.75 85 GLU A C 1
ATOM 649 O O . GLU A 1 85 ? -2.736 -8.012 1.009 1.00 98.75 85 GLU A O 1
ATOM 654 N N . VAL A 1 86 ? -2.942 -6.005 1.988 1.00 98.56 86 VAL A N 1
ATOM 655 C CA . VAL A 1 86 ? -1.743 -5.433 1.358 1.00 98.56 86 VAL A CA 1
ATOM 656 C C . VAL A 1 86 ? -0.471 -6.008 1.984 1.00 98.56 86 VAL A C 1
ATOM 658 O O . VAL A 1 86 ? 0.403 -6.487 1.259 1.00 98.5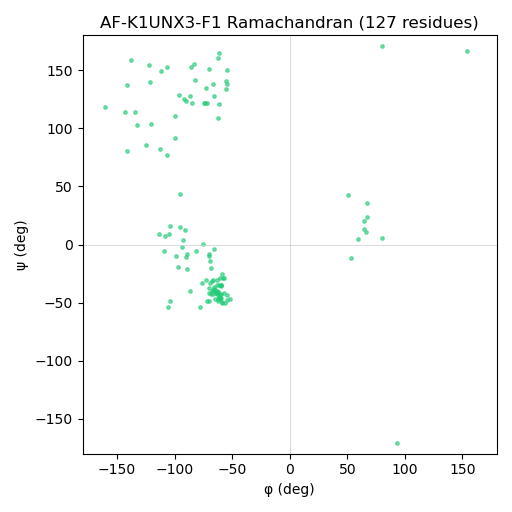6 86 VAL A O 1
ATOM 661 N N . ARG A 1 87 ? -0.382 -6.017 3.320 1.00 98.62 87 ARG A N 1
ATOM 662 C CA . ARG A 1 87 ? 0.800 -6.506 4.051 1.00 98.62 87 ARG A CA 1
ATOM 663 C C . ARG A 1 87 ? 1.079 -7.992 3.810 1.00 98.62 87 ARG A C 1
ATOM 665 O O . ARG A 1 87 ? 2.226 -8.386 3.627 1.00 98.62 87 ARG A O 1
ATOM 672 N N . GLN A 1 88 ? 0.038 -8.818 3.774 1.00 98.38 88 GLN A N 1
ATOM 673 C CA . GLN A 1 88 ? 0.126 -10.280 3.666 1.00 98.38 88 GLN A CA 1
ATOM 674 C C . GLN A 1 88 ? 0.105 -10.782 2.217 1.00 98.38 88 GLN A C 1
ATOM 676 O O . GLN A 1 88 ? -0.033 -11.985 1.979 1.00 98.38 88 GLN A O 1
ATOM 681 N N . ARG A 1 89 ? 0.260 -9.895 1.224 1.00 98.12 89 ARG A N 1
ATOM 682 C CA . ARG A 1 89 ? 0.467 -10.325 -0.162 1.00 98.12 89 ARG A CA 1
ATOM 683 C C . ARG A 1 89 ? 1.663 -11.284 -0.219 1.00 98.12 89 ARG A C 1
ATOM 685 O O . ARG A 1 89 ? 2.665 -11.062 0.456 1.00 98.12 89 ARG A O 1
ATOM 692 N N . ALA A 1 90 ? 1.555 -12.364 -0.994 1.00 97.00 90 ALA A N 1
ATOM 693 C CA . ALA A 1 90 ? 2.476 -13.506 -0.917 1.00 97.00 90 ALA A CA 1
ATOM 694 C C . ALA A 1 90 ? 3.963 -13.164 -1.162 1.00 97.00 90 ALA A C 1
ATOM 696 O O . ALA A 1 90 ? 4.842 -13.842 -0.640 1.00 97.00 90 ALA A O 1
ATOM 697 N N . ASP A 1 91 ? 4.240 -12.124 -1.948 1.00 95.00 91 ASP A N 1
ATOM 698 C CA . ASP A 1 91 ? 5.577 -11.602 -2.253 1.00 95.00 91 ASP A CA 1
ATOM 699 C C . ASP A 1 91 ? 6.070 -10.531 -1.257 1.00 95.00 91 ASP A C 1
ATOM 701 O O . ASP A 1 91 ? 7.232 -10.132 -1.316 1.00 95.00 91 ASP A O 1
ATOM 705 N N . VAL A 1 92 ? 5.204 -10.077 -0.344 1.00 97.31 92 VAL A N 1
ATOM 706 C CA . VAL A 1 92 ? 5.486 -9.067 0.690 1.00 97.31 92 VAL A CA 1
ATOM 707 C C . VAL A 1 92 ? 5.622 -9.716 2.067 1.00 97.31 92 VAL A C 1
ATOM 709 O O . VAL A 1 92 ? 6.648 -9.544 2.721 1.00 97.31 92 VAL A O 1
ATOM 712 N N . ASN A 1 93 ? 4.615 -10.491 2.489 1.00 97.25 93 ASN A N 1
ATOM 713 C CA . ASN A 1 93 ? 4.598 -11.271 3.733 1.00 97.25 93 ASN A CA 1
ATOM 714 C C . ASN A 1 93 ? 4.981 -10.461 4.997 1.00 97.25 93 ASN A C 1
ATOM 716 O O . ASN A 1 93 ? 5.749 -10.918 5.848 1.00 97.25 93 ASN A O 1
ATOM 720 N N . MET A 1 94 ? 4.466 -9.236 5.107 1.00 98.12 94 MET A N 1
ATOM 721 C CA . MET A 1 94 ? 4.676 -8.346 6.250 1.00 98.12 94 MET A CA 1
ATOM 722 C C . MET A 1 94 ? 3.717 -8.681 7.398 1.00 98.12 94 MET A C 1
ATOM 724 O O . MET A 1 94 ? 2.544 -8.932 7.124 1.00 98.12 94 MET A O 1
ATOM 728 N N . PRO A 1 95 ? 4.151 -8.625 8.673 1.00 98.38 95 PRO A N 1
ATOM 729 C CA . PRO A 1 95 ? 3.286 -8.896 9.822 1.00 98.38 95 PRO A CA 1
ATOM 730 C C . PRO A 1 95 ? 2.022 -8.030 9.841 1.00 98.38 95 PRO A C 1
ATOM 732 O O . PRO A 1 95 ? 2.020 -6.891 9.369 1.00 98.38 95 PRO A O 1
ATOM 735 N N . THR A 1 96 ? 0.948 -8.563 10.409 1.00 98.62 96 THR A N 1
ATOM 736 C CA . THR A 1 96 ? -0.346 -7.875 10.508 1.00 98.62 96 THR A CA 1
ATOM 737 C C . THR A 1 96 ? -0.264 -6.598 11.352 1.00 98.62 96 THR A C 1
ATOM 739 O O . THR A 1 96 ? 0.664 -6.399 12.140 1.00 98.62 96 THR A O 1
ATOM 742 N N . VAL A 1 97 ? -1.238 -5.697 11.190 1.00 98.38 97 VAL A N 1
ATOM 743 C CA . VAL A 1 97 ? -1.372 -4.491 12.028 1.00 98.38 97 VAL A CA 1
ATOM 744 C C . VAL A 1 97 ? -1.410 -4.872 13.506 1.00 98.38 97 VAL A C 1
ATOM 746 O O . VAL A 1 97 ? -0.706 -4.273 14.312 1.00 98.38 97 VAL A O 1
ATOM 749 N N . GLU A 1 98 ? -2.163 -5.910 13.854 1.00 98.38 98 GLU A N 1
ATOM 750 C CA . GLU A 1 98 ? -2.330 -6.378 15.225 1.00 98.38 98 GLU A CA 1
ATOM 751 C C . GLU A 1 98 ? -1.025 -6.882 15.855 1.00 98.38 98 GLU A C 1
ATOM 753 O O . GLU A 1 98 ? -0.810 -6.680 17.049 1.00 98.38 98 GLU A O 1
ATOM 758 N N . GLU A 1 99 ? -0.146 -7.510 15.072 1.00 98.06 99 GLU A N 1
ATOM 759 C CA . GLU A 1 99 ? 1.143 -8.021 15.554 1.00 98.06 99 GLU A CA 1
ATOM 760 C C . GLU A 1 99 ? 2.167 -6.912 15.832 1.00 98.06 99 GLU A C 1
ATOM 762 O O . GLU A 1 99 ? 3.019 -7.080 16.705 1.00 98.06 99 GLU A O 1
ATOM 767 N N . VAL A 1 100 ? 2.106 -5.799 15.093 1.00 97.88 100 VAL A N 1
ATOM 768 C CA . VAL A 1 100 ? 3.130 -4.736 15.139 1.00 97.88 100 VAL A CA 1
ATOM 769 C C . VAL A 1 100 ? 2.656 -3.519 15.919 1.00 97.88 100 VAL A C 1
ATOM 771 O O . VAL A 1 100 ? 3.370 -3.018 16.783 1.00 97.88 100 VAL A O 1
ATOM 774 N N . GLU A 1 101 ? 1.453 -3.051 15.609 1.00 97.56 101 GLU A N 1
ATOM 775 C CA . GLU A 1 101 ? 0.878 -1.816 16.145 1.00 97.56 101 GLU A CA 1
ATOM 776 C C . GLU A 1 101 ? -0.055 -2.108 17.333 1.00 97.56 101 GLU A C 1
ATOM 778 O O . GLU A 1 101 ? -0.328 -1.235 18.155 1.00 97.56 101 GLU A O 1
ATOM 783 N N . GLY A 1 102 ? -0.527 -3.353 17.451 1.00 96.31 102 GLY A N 1
ATOM 784 C CA . GLY A 1 102 ? -1.437 -3.800 18.498 1.00 96.31 102 GLY A CA 1
ATOM 785 C C . GLY A 1 102 ? -2.915 -3.717 18.110 1.00 96.31 102 GLY A C 1
ATOM 786 O O . GLY A 1 102 ? -3.306 -3.504 16.962 1.00 96.31 102 GLY A O 1
ATOM 787 N N . THR A 1 103 ? -3.774 -3.931 19.104 1.00 95.38 103 THR A N 1
ATOM 788 C CA . THR A 1 103 ? -5.236 -3.932 18.944 1.00 95.38 103 THR A CA 1
ATOM 789 C C . THR A 1 103 ? -5.860 -2.676 19.544 1.00 95.38 103 THR A C 1
ATOM 791 O O . THR A 1 103 ? -5.370 -2.181 20.555 1.00 95.38 103 THR A O 1
ATOM 794 N N . SER A 1 104 ? -7.018 -2.253 19.028 1.00 94.19 104 SER A N 1
ATOM 795 C CA . SER A 1 104 ? -7.795 -1.111 19.548 1.00 94.19 104 SER A CA 1
ATOM 796 C C . SER A 1 104 ? -7.118 0.255 19.381 1.00 94.19 104 SER A C 1
ATOM 798 O O . SER A 1 104 ? -7.278 1.126 20.236 1.00 94.19 104 SER A O 1
ATOM 800 N N . LEU A 1 105 ? -6.395 0.451 18.275 1.00 97.25 105 LEU A N 1
ATOM 801 C CA . LEU A 1 105 ? -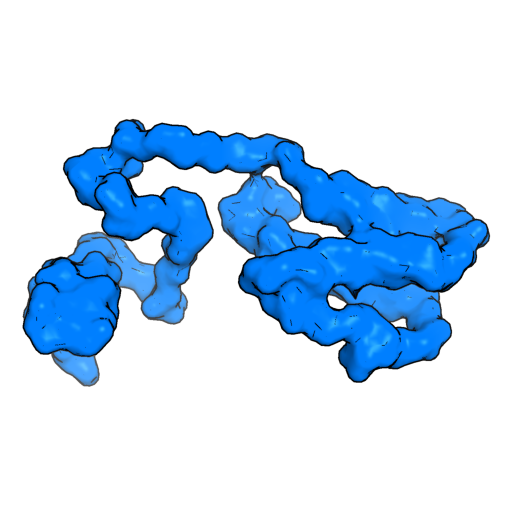5.854 1.761 17.910 1.00 97.25 105 LEU A CA 1
ATOM 802 C C . LEU A 1 105 ? -6.969 2.812 17.844 1.00 97.25 105 LEU A C 1
ATOM 804 O O . LEU A 1 105 ? -8.074 2.559 17.344 1.00 97.25 105 LEU A O 1
ATOM 808 N N . SER A 1 106 ? -6.662 4.011 18.324 1.00 97.75 106 SER A N 1
ATOM 809 C CA . SER A 1 106 ? -7.508 5.182 18.133 1.00 97.75 106 SER A CA 1
ATOM 810 C C . SER A 1 106 ? -7.657 5.517 16.647 1.00 97.75 106 SER A C 1
ATOM 812 O O . SER A 1 106 ? -6.899 5.056 15.791 1.00 97.75 106 SER A O 1
ATOM 814 N N . LYS A 1 107 ? -8.642 6.365 16.329 1.00 97.75 107 LYS A N 1
ATOM 815 C CA . LYS A 1 107 ? -8.846 6.868 14.965 1.00 97.75 107 LYS A CA 1
ATOM 816 C C . LYS A 1 107 ? -7.557 7.451 14.378 1.00 97.75 107 LYS A C 1
ATOM 818 O O . LYS A 1 107 ? -7.219 7.140 13.241 1.00 97.75 107 LYS A O 1
ATOM 823 N N . ASP A 1 108 ? -6.859 8.283 15.145 1.00 98.31 108 ASP A N 1
ATOM 824 C CA . ASP A 1 108 ? -5.669 8.981 14.663 1.00 98.31 108 ASP A CA 1
ATOM 825 C C . ASP A 1 108 ? -4.495 8.016 14.467 1.00 98.31 108 ASP A C 1
ATOM 827 O O . ASP A 1 108 ? -3.837 8.067 13.433 1.00 98.31 108 ASP A O 1
ATOM 831 N N . GLU A 1 109 ? -4.290 7.072 15.389 1.00 98.38 109 GLU A N 1
ATOM 832 C CA . GLU A 1 109 ? -3.267 6.026 15.242 1.00 98.38 109 GLU A CA 1
ATOM 833 C C . GLU A 1 109 ? -3.526 5.156 14.006 1.00 98.38 109 GLU A C 1
ATOM 835 O O . GLU A 1 109 ? -2.615 4.907 13.218 1.00 98.38 109 GLU A O 1
ATOM 840 N N . LEU A 1 110 ? -4.779 4.759 13.773 1.00 98.12 110 LEU A N 1
ATOM 841 C CA . LEU A 1 110 ? -5.149 3.951 12.613 1.00 98.12 110 LEU A CA 1
ATOM 842 C C . LEU A 1 110 ? -4.945 4.713 11.292 1.00 98.12 110 LEU A C 1
ATOM 844 O O . LEU A 1 110 ? -4.495 4.129 10.305 1.00 98.12 110 LEU A O 1
ATOM 848 N N . LEU A 1 111 ? -5.215 6.024 11.268 1.00 98.50 111 LEU A N 1
ATOM 849 C CA . LEU A 1 111 ? -4.907 6.871 10.112 1.00 98.50 111 LEU A CA 1
ATOM 850 C C . LEU A 1 111 ? -3.401 6.971 9.857 1.00 98.50 111 LEU A C 1
ATOM 852 O O . LEU A 1 111 ? -2.992 6.959 8.697 1.00 98.50 111 LEU A O 1
ATOM 856 N N . GLU A 1 112 ? -2.573 7.057 10.897 1.00 98.56 112 GLU A N 1
ATOM 857 C CA . GLU A 1 112 ? -1.117 7.073 10.728 1.00 98.56 112 GLU A CA 1
ATOM 858 C C . GLU A 1 112 ? -0.585 5.738 10.192 1.00 98.56 112 GLU A C 1
ATOM 860 O O . GLU A 1 112 ? 0.241 5.749 9.276 1.00 98.56 112 GLU A O 1
ATOM 865 N N . VAL A 1 113 ? -1.127 4.603 10.649 1.00 98.44 113 VAL A N 1
ATOM 866 C CA . VAL A 1 113 ? -0.810 3.279 10.082 1.00 98.44 113 VAL A CA 1
ATOM 867 C C . VAL A 1 113 ? -1.158 3.227 8.592 1.00 98.44 113 VAL A C 1
ATOM 869 O O . VAL A 1 113 ? -0.310 2.870 7.774 1.00 98.44 113 VAL A O 1
ATOM 872 N N . ILE A 1 114 ? -2.368 3.648 8.206 1.00 98.56 114 ILE A N 1
ATOM 873 C CA . ILE A 1 114 ? -2.801 3.637 6.798 1.00 98.56 114 ILE A CA 1
ATOM 874 C C . ILE A 1 114 ? -1.932 4.570 5.943 1.00 98.56 114 ILE A C 1
ATOM 876 O O . ILE A 1 114 ? -1.513 4.194 4.848 1.00 98.56 114 ILE A O 1
ATOM 880 N N . LYS A 1 115 ? -1.612 5.774 6.432 1.00 98.12 115 LYS A N 1
ATOM 881 C CA . LYS A 1 115 ? -0.723 6.712 5.727 1.00 98.12 115 LYS A CA 1
ATOM 882 C C . LYS A 1 115 ? 0.680 6.144 5.550 1.00 98.12 115 LYS A C 1
ATOM 884 O O . LYS A 1 115 ? 1.276 6.334 4.486 1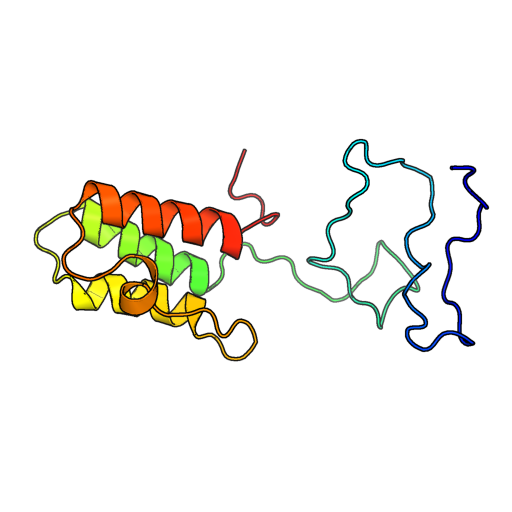.00 98.12 115 LYS A O 1
ATOM 889 N N . HIS A 1 116 ? 1.213 5.480 6.574 1.00 98.12 116 HIS A N 1
ATOM 890 C CA . HIS A 1 116 ? 2.509 4.820 6.491 1.00 98.12 116 HIS A CA 1
ATOM 891 C C . HIS A 1 116 ? 2.485 3.714 5.434 1.00 98.12 116 HIS A C 1
ATOM 893 O O . HIS A 1 116 ? 3.335 3.712 4.544 1.00 98.12 116 HIS A O 1
ATOM 899 N N . GLU A 1 117 ? 1.465 2.855 5.462 1.00 98.38 117 GLU A N 1
ATOM 900 C CA . GLU A 1 117 ? 1.315 1.767 4.497 1.00 98.38 117 GLU A CA 1
ATOM 901 C C . GLU A 1 117 ? 1.197 2.305 3.064 1.00 98.38 117 GLU A C 1
ATOM 903 O O . GLU A 1 117 ? 1.936 1.876 2.180 1.00 98.38 117 GLU A O 1
ATOM 908 N N . ARG A 1 118 ? 0.370 3.339 2.837 1.00 98.00 118 ARG A N 1
ATOM 909 C CA . ARG A 1 118 ? 0.266 4.019 1.531 1.00 98.00 118 ARG A CA 1
ATOM 910 C C . ARG A 1 118 ? 1.609 4.564 1.061 1.00 98.00 118 ARG A C 1
ATOM 912 O O . ARG A 1 118 ? 1.930 4.461 -0.120 1.00 98.00 118 ARG A O 1
ATOM 919 N N . ARG A 1 119 ? 2.398 5.153 1.964 1.00 97.25 119 ARG A N 1
ATOM 920 C CA . ARG A 1 119 ? 3.709 5.726 1.632 1.00 97.25 119 ARG A CA 1
ATOM 921 C C . ARG A 1 119 ? 4.710 4.661 1.192 1.00 97.25 119 ARG A C 1
ATOM 923 O O . ARG A 1 119 ? 5.514 4.947 0.307 1.00 97.25 119 ARG A O 1
ATOM 930 N N . VAL A 1 120 ? 4.689 3.489 1.821 1.00 97.00 120 VAL A N 1
ATOM 931 C CA . VAL A 1 120 ? 5.605 2.386 1.507 1.00 97.00 120 VAL A CA 1
ATOM 932 C C . VAL A 1 120 ? 5.148 1.660 0.245 1.00 97.00 120 VAL A C 1
ATOM 934 O O . VAL A 1 120 ? 5.905 1.573 -0.721 1.00 97.00 120 VAL A O 1
ATOM 937 N N . GLU A 1 121 ? 3.896 1.212 0.220 1.00 97.56 121 GLU A N 1
ATOM 938 C CA . GLU A 1 121 ? 3.340 0.397 -0.859 1.00 97.56 121 GLU A CA 1
ATOM 939 C C . GLU A 1 121 ? 3.367 1.150 -2.201 1.00 97.56 121 GLU A C 1
ATOM 941 O O . GLU A 1 121 ? 3.823 0.620 -3.219 1.00 97.56 121 GLU A O 1
ATOM 946 N N . LEU A 1 122 ? 2.968 2.427 -2.200 1.00 96.69 122 LEU A N 1
ATOM 947 C CA . LEU A 1 122 ? 2.836 3.260 -3.403 1.00 96.69 122 LEU A CA 1
ATOM 948 C C . LEU A 1 122 ? 4.076 4.129 -3.677 1.00 96.69 122 LEU A C 1
ATOM 950 O O . LEU A 1 122 ? 4.024 5.082 -4.462 1.00 96.69 122 LEU A O 1
ATOM 954 N N . ALA A 1 123 ? 5.210 3.827 -3.036 1.00 95.69 123 ALA A N 1
ATOM 955 C CA . ALA A 1 123 ? 6.451 4.561 -3.254 1.00 95.69 123 ALA A CA 1
ATOM 956 C C . ALA A 1 123 ? 6.832 4.563 -4.745 1.00 95.69 123 ALA A C 1
ATOM 958 O O . ALA A 1 123 ? 6.812 3.518 -5.397 1.00 95.69 123 ALA A O 1
ATOM 959 N N . PHE A 1 124 ? 7.207 5.737 -5.262 1.00 92.81 124 PHE A N 1
ATOM 960 C CA . PHE A 1 124 ? 7.608 5.963 -6.660 1.00 92.81 124 PHE A CA 1
ATOM 961 C C . PHE A 1 124 ? 6.512 5.744 -7.719 1.00 92.81 124 PHE A C 1
ATOM 963 O O . PHE A 1 124 ? 6.830 5.599 -8.893 1.00 92.81 124 PHE A O 1
ATOM 970 N N . GLU A 1 125 ? 5.232 5.787 -7.335 1.00 94.31 125 GLU A N 1
ATOM 971 C CA . GLU A 1 125 ? 4.092 5.667 -8.268 1.00 94.31 125 GLU A CA 1
ATOM 972 C C . GLU A 1 125 ? 3.389 7.011 -8.556 1.00 94.31 125 GLU A C 1
ATOM 974 O O . GLU A 1 125 ? 2.266 7.049 -9.037 1.00 94.31 125 GLU A O 1
ATOM 979 N N . GLY A 1 126 ? 4.021 8.148 -8.233 1.00 91.88 126 GLY A N 1
ATOM 980 C CA . GLY A 1 126 ? 3.474 9.484 -8.530 1.00 91.88 126 GLY A CA 1
ATOM 981 C C . GLY A 1 126 ? 2.394 9.998 -7.565 1.00 91.88 126 GLY A C 1
ATOM 982 O O . GLY A 1 126 ? 1.855 11.080 -7.774 1.00 91.88 126 GLY A O 1
ATOM 983 N N . LEU A 1 127 ? 2.111 9.275 -6.478 1.00 91.69 127 LEU A N 1
ATOM 984 C CA . LEU A 1 127 ? 1.071 9.629 -5.496 1.00 91.69 127 LEU A CA 1
ATOM 985 C C . LEU A 1 127 ? 1.583 10.457 -4.302 1.00 91.69 127 LEU A C 1
ATOM 987 O O . LEU A 1 127 ? 0.829 10.765 -3.377 1.00 91.69 127 LEU A O 1
ATOM 991 N N . ARG A 1 128 ? 2.868 10.834 -4.305 1.00 88.06 128 ARG A N 1
ATOM 992 C CA . ARG A 1 128 ? 3.484 11.682 -3.278 1.00 88.06 128 ARG A CA 1
ATOM 993 C C . ARG A 1 128 ? 4.345 12.762 -3.929 1.00 88.06 128 ARG A C 1
ATOM 995 O O . ARG A 1 128 ? 5.360 12.438 -4.540 1.00 88.06 128 ARG A O 1
ATOM 1002 N N . LEU A 1 129 ? 3.919 14.015 -3.766 1.00 73.25 129 LEU A N 1
ATOM 1003 C CA . LEU A 1 129 ? 4.596 15.229 -4.234 1.00 73.25 129 LEU A CA 1
ATOM 1004 C C . LEU A 1 129 ? 5.237 15.989 -3.068 1.00 73.25 129 LEU A C 1
ATOM 1006 O O . LEU A 1 129 ? 4.717 15.866 -1.930 1.00 73.25 129 LEU A O 1
#

Sequence (129 aa):
MLWNGKGGIDTSASNPYANVYGGAAASLSTVYVYKYFDPTDTSNSWDNGQDFYVVRYAEVLLSLAEAMVQKGGYVYSDVTALVNEVRQRADVNMPTVEEVEGTSLSKDELLEVIKHERRVELAFEGLRL

Foldseek 3Di:
DDDDQDQDQCPPDPGRNPRPPRDDDCDPVNDDDCPPDDPVDPPDPVDDPDDADPDDVLVVLLVVLLVQLVVDPDDQCSSQVSLVCLCCDPVRNHDGCCVPVNPDDDSVSSNVSSVVSCCVSCPPNPPDD